Protein AF-A0A354J1N5-F1 (afdb_monomer_lite)

pLDDT: mean 95.39, std 4.3, range [71.5, 98.69]

Sequence (156 aa):
AVQAATVEEFDKDYYNLNELEEFVMEEINSYNQVSGGENVVMDELELKDGNAVMILSYTGMKHYAEFNKVMAAYFNGGNKEIPLELPGSLVDVKNGSAVNTVDVLHNEKLKILILDEPFDVVVDGAIQYHSDNAVIVDKNKLHGAAEGLTVIAYKP

Radius of gyration: 17.41 Å; chains: 1; bounding box: 39×33×45 Å

Foldseek 3Di:
DDKDKDKAAQQDPPDDQVVVVVVVVVLQVVLCVVVPHNQKDWPDWDDDPRITITMMDGPDVVSVCVSVVFDKDKDFALDQDDPDDDPQWWAFPVPRDTDGPNVLSNPRQKIKIKGQAQDFDFDPFAWGIWHPQKADPDRGTITHHNGDMIMTIGGD

Secondary structure (DSSP, 8-state):
-EEEEEEEE---TT--HHHHHHHHHHHHHHHHHHH-SS-EEEEEEEEETTEEEEEEEESSHHHHHHHHT--EEEEETT-S---S---SEEEETTT--EEEHHHHHT-TT-EEEEESS--EEE-SSEEEEE-TTSEEEETTEEEPPSSS-EEEEEE-

Structure (mmCIF, N/CA/C/O backbone):
data_AF-A0A354J1N5-F1
#
_entry.id   AF-A0A354J1N5-F1
#
loop_
_atom_site.group_PDB
_atom_site.id
_atom_site.type_symbol
_atom_site.label_atom_id
_atom_site.label_alt_id
_atom_site.label_comp_id
_atom_site.label_asym_id
_atom_site.label_entity_id
_atom_site.label_seq_id
_atom_site.pdbx_PDB_ins_code
_atom_site.Cartn_x
_atom_site.Cartn_y
_atom_site.Cartn_z
_atom_site.occupancy
_atom_site.B_iso_or_equiv
_atom_site.auth_seq_id
_atom_site.auth_comp_id
_atom_site.auth_asym_id
_atom_site.auth_atom_id
_atom_site.pdbx_PDB_model_num
ATOM 1 N N . ALA A 1 1 ? -4.060 9.752 -0.845 1.00 88.94 1 ALA A N 1
ATOM 2 C CA . ALA A 1 1 ? -4.747 8.878 0.115 1.00 88.94 1 ALA A CA 1
ATOM 3 C C . ALA A 1 1 ? -4.395 7.434 -0.202 1.00 88.94 1 ALA A C 1
ATOM 5 O O . ALA A 1 1 ? -4.118 7.130 -1.360 1.00 88.94 1 ALA A O 1
ATOM 6 N N . VAL A 1 2 ? -4.346 6.594 0.822 1.00 96.44 2 VAL A N 1
ATOM 7 C CA . VAL A 1 2 ? -4.174 5.140 0.748 1.00 96.44 2 VAL A CA 1
ATOM 8 C C . VAL A 1 2 ? -5.371 4.539 1.473 1.00 96.44 2 VAL A C 1
ATOM 10 O O . VAL A 1 2 ? -5.771 5.084 2.497 1.00 96.44 2 VAL A O 1
ATOM 13 N N . GLN A 1 3 ? -5.933 3.455 0.951 1.00 97.56 3 GLN A N 1
ATOM 14 C CA . GLN A 1 3 ? -6.952 2.671 1.641 1.00 97.56 3 GLN A CA 1
ATOM 15 C C . GLN A 1 3 ? -6.429 1.255 1.823 1.00 97.56 3 GLN A C 1
ATOM 17 O O . GLN A 1 3 ? -5.854 0.691 0.889 1.00 97.56 3 GLN A O 1
ATOM 22 N N . ALA A 1 4 ? -6.616 0.710 3.019 1.00 97.25 4 ALA A N 1
ATOM 23 C CA . ALA A 1 4 ? -6.319 -0.678 3.331 1.00 97.25 4 ALA A CA 1
ATOM 24 C C . ALA A 1 4 ? -7.601 -1.350 3.817 1.00 97.25 4 ALA A C 1
ATOM 26 O O . ALA A 1 4 ? -8.319 -0.787 4.644 1.00 97.25 4 ALA A O 1
ATOM 27 N N . ALA A 1 5 ? -7.879 -2.533 3.277 1.00 97.44 5 ALA A N 1
ATOM 28 C CA . ALA A 1 5 ? -8.994 -3.363 3.694 1.00 97.44 5 ALA A CA 1
ATOM 29 C C . ALA A 1 5 ? -8.449 -4.622 4.369 1.00 97.44 5 ALA A C 1
ATOM 31 O O . ALA A 1 5 ? -7.654 -5.347 3.769 1.00 97.44 5 ALA A O 1
ATOM 32 N N . THR A 1 6 ? -8.907 -4.880 5.587 1.00 96.12 6 THR A N 1
ATOM 33 C CA . THR A 1 6 ? -8.619 -6.098 6.344 1.00 96.12 6 THR A CA 1
ATOM 34 C C . THR A 1 6 ? -9.890 -6.929 6.396 1.00 96.12 6 THR A C 1
ATOM 36 O O . THR A 1 6 ? -10.948 -6.421 6.767 1.00 96.12 6 THR A O 1
ATOM 39 N N . VAL A 1 7 ? -9.794 -8.195 5.998 1.00 96.19 7 VAL A N 1
ATOM 40 C CA . VAL A 1 7 ? -10.913 -9.141 6.002 1.00 96.19 7 VAL A CA 1
ATOM 41 C C . VAL A 1 7 ? -10.457 -10.389 6.734 1.00 96.19 7 VAL A C 1
ATOM 43 O O . VAL A 1 7 ? -9.597 -11.107 6.233 1.00 96.19 7 VAL A O 1
ATOM 46 N N . GLU A 1 8 ? -11.025 -10.629 7.909 1.00 95.88 8 GLU A N 1
ATOM 47 C CA . GLU A 1 8 ? -10.626 -11.728 8.792 1.00 95.88 8 GLU A CA 1
ATOM 48 C C . GLU A 1 8 ? -11.851 -12.491 9.287 1.00 95.88 8 GLU A C 1
ATOM 50 O O . GLU A 1 8 ? -12.915 -11.907 9.507 1.00 95.88 8 GLU A O 1
ATOM 55 N N . GLU A 1 9 ? -11.698 -13.799 9.486 1.00 96.81 9 GLU A N 1
ATOM 56 C CA . GLU A 1 9 ? -12.756 -14.636 10.051 1.00 96.81 9 GLU A CA 1
ATOM 57 C C . GLU A 1 9 ? -13.122 -14.145 11.462 1.00 96.81 9 GLU A C 1
ATOM 59 O O . GLU A 1 9 ? -12.257 -13.936 12.315 1.00 96.81 9 GLU A O 1
ATOM 64 N N . PHE A 1 10 ? -14.419 -13.957 11.715 1.00 95.88 10 PHE A N 1
ATOM 65 C CA . PHE A 1 10 ? -14.938 -13.414 12.973 1.00 95.88 10 PHE A CA 1
ATOM 66 C C . PHE A 1 10 ? -16.033 -14.330 13.536 1.00 95.88 10 PHE A C 1
ATOM 68 O O . PHE A 1 10 ? -17.162 -13.922 13.804 1.00 95.88 10 PHE A O 1
ATOM 75 N N . ASP A 1 11 ? -15.696 -15.613 13.663 1.00 92.75 11 ASP A N 1
ATOM 76 C CA . ASP A 1 11 ? -16.619 -16.714 13.965 1.00 92.75 11 ASP A CA 1
ATOM 77 C C . ASP A 1 11 ? -16.646 -17.120 15.449 1.00 92.75 11 ASP A C 1
ATOM 79 O O . ASP A 1 11 ? -17.506 -17.902 15.865 1.00 92.75 11 ASP A O 1
ATOM 83 N N . LYS A 1 12 ? -15.697 -16.628 16.254 1.00 93.88 12 LYS A N 1
ATOM 84 C CA . LYS A 1 12 ? -15.590 -17.004 17.665 1.00 93.88 12 LYS A CA 1
ATOM 85 C C . LYS A 1 12 ? -16.667 -16.302 18.483 1.00 93.88 12 LYS A C 1
ATOM 87 O O . LYS A 1 12 ? -16.878 -15.100 18.388 1.00 93.88 12 LYS A O 1
ATOM 92 N N . ASP A 1 13 ? -17.312 -17.070 19.347 1.00 93.69 13 ASP A N 1
ATOM 93 C CA . ASP A 1 13 ? -18.410 -16.661 20.222 1.00 93.69 13 ASP A CA 1
ATOM 94 C C . ASP A 1 13 ? -18.027 -15.585 21.249 1.00 93.69 13 ASP A C 1
ATOM 96 O O . ASP A 1 13 ? -18.892 -14.858 21.734 1.00 93.69 13 ASP A O 1
ATOM 100 N N . TYR A 1 14 ? -16.738 -15.468 21.564 1.00 94.12 14 TYR A N 1
ATOM 101 C CA . TYR A 1 14 ? -16.194 -14.412 22.415 1.00 94.12 14 TYR A CA 1
ATOM 102 C C . TYR A 1 14 ? -15.749 -13.158 21.646 1.00 94.12 14 TYR A C 1
ATOM 104 O O . TYR A 1 14 ? -15.276 -12.213 22.274 1.00 94.12 14 TYR A O 1
ATOM 112 N N . TYR A 1 15 ? -15.854 -13.129 20.315 1.00 95.81 15 TYR A N 1
ATOM 113 C CA . TYR A 1 15 ? -15.572 -11.924 19.543 1.00 95.81 15 TYR A CA 1
ATOM 114 C C . TYR A 1 15 ? -16.751 -10.950 19.581 1.00 95.81 15 TYR A C 1
ATOM 116 O O . TYR A 1 15 ? -17.915 -11.333 19.460 1.00 95.81 15 TYR A O 1
ATOM 124 N N . ASN A 1 16 ? -16.438 -9.663 19.720 1.00 96.69 16 ASN A N 1
ATOM 125 C CA . ASN A 1 16 ? -17.415 -8.587 19.798 1.00 96.69 16 ASN A CA 1
ATOM 126 C C . ASN A 1 16 ? -16.983 -7.439 18.882 1.00 96.69 16 ASN A C 1
ATOM 128 O O . ASN A 1 16 ? -15.920 -6.850 19.071 1.00 96.69 16 ASN A O 1
ATOM 132 N N . LEU A 1 17 ? -17.808 -7.131 17.879 1.00 96.25 17 LEU A N 1
ATOM 133 C CA . LEU A 1 17 ? -17.492 -6.107 16.883 1.00 96.25 17 LEU A CA 1
ATOM 134 C C . LEU A 1 17 ? -17.386 -4.709 17.510 1.00 96.25 17 LEU A C 1
ATOM 136 O O . LEU A 1 17 ? -16.521 -3.941 17.112 1.00 96.25 17 LEU A O 1
ATOM 140 N N . ASN A 1 18 ? -18.202 -4.407 18.525 1.00 97.06 18 ASN A N 1
ATOM 141 C CA . ASN A 1 18 ? -18.160 -3.110 19.203 1.00 97.06 18 ASN A CA 1
ATOM 142 C C . ASN A 1 18 ? -16.862 -2.947 20.006 1.00 97.06 18 ASN A C 1
ATOM 144 O O . ASN A 1 18 ? -16.286 -1.868 20.028 1.00 97.06 18 ASN A O 1
ATOM 148 N N . GLU A 1 19 ? -16.378 -4.018 20.645 1.00 97.62 19 GLU A N 1
ATOM 149 C CA . GLU A 1 19 ? -15.095 -3.985 21.363 1.00 97.62 19 GLU A CA 1
ATOM 150 C C . GLU A 1 19 ? -13.920 -3.795 20.395 1.00 97.62 19 GLU A C 1
ATOM 152 O O . GLU A 1 19 ? -12.981 -3.061 20.700 1.00 97.62 19 GLU A O 1
ATOM 157 N N . LEU A 1 20 ? -13.986 -4.413 19.208 1.00 97.50 20 LEU A N 1
ATOM 158 C CA . LEU A 1 20 ? -13.015 -4.172 18.141 1.00 97.50 20 LEU A CA 1
ATOM 159 C C . LEU A 1 20 ? -13.077 -2.719 17.644 1.00 97.50 20 LEU A C 1
ATOM 161 O O . LEU A 1 20 ? -12.030 -2.094 17.489 1.00 97.50 20 LEU A O 1
ATOM 165 N N . GLU A 1 21 ? -14.277 -2.174 17.425 1.00 98.00 21 GLU A N 1
ATOM 166 C CA . GLU A 1 21 ? -14.474 -0.779 17.011 1.00 98.00 21 GLU A CA 1
ATOM 167 C C . GLU A 1 21 ? -13.861 0.192 18.024 1.00 98.00 21 GLU A C 1
ATOM 169 O O . GLU A 1 21 ? -13.045 1.037 17.655 1.00 98.00 21 GLU A O 1
ATOM 174 N N . GLU A 1 22 ? -14.204 0.040 19.306 1.00 98.50 22 GLU A N 1
ATOM 175 C CA . GLU A 1 22 ? -13.686 0.870 20.396 1.00 98.50 22 GLU A CA 1
ATOM 176 C C . GLU A 1 22 ? -12.155 0.814 20.466 1.00 98.50 22 GLU A C 1
ATOM 178 O O . GLU A 1 22 ? -11.507 1.861 20.534 1.00 98.50 22 GLU A O 1
ATOM 183 N N . PHE A 1 23 ? -11.578 -0.388 20.370 1.00 98.25 23 PHE A N 1
ATOM 184 C CA . PHE A 1 23 ? -10.130 -0.585 20.370 1.00 98.25 23 PHE A CA 1
ATOM 185 C C . PHE A 1 23 ? -9.444 0.121 19.192 1.00 98.25 23 PHE A C 1
ATOM 187 O O . PHE A 1 23 ? -8.490 0.877 19.385 1.00 98.25 23 PHE A O 1
ATOM 194 N N . VAL A 1 24 ? -9.930 -0.082 17.962 1.00 98.19 24 VAL A N 1
ATOM 195 C CA . VAL A 1 24 ? -9.306 0.527 16.777 1.00 98.19 24 VAL A CA 1
ATOM 196 C C . VAL A 1 24 ? -9.488 2.047 16.790 1.00 98.19 24 VAL A C 1
ATOM 198 O O . VAL A 1 24 ? -8.555 2.777 16.451 1.00 98.19 24 VAL A O 1
ATOM 201 N N . MET A 1 25 ? -10.646 2.553 17.229 1.00 98.50 25 MET A N 1
ATOM 202 C CA . MET A 1 25 ? -10.853 3.993 17.399 1.00 98.50 25 MET A CA 1
ATOM 203 C C . MET A 1 25 ? -9.894 4.600 18.431 1.00 98.50 25 MET A C 1
ATOM 205 O O . MET A 1 25 ? -9.409 5.713 18.216 1.00 98.50 25 MET A O 1
ATOM 209 N N . GLU A 1 26 ? -9.603 3.911 19.538 1.00 98.62 26 GLU A N 1
ATOM 210 C CA . GLU A 1 26 ? -8.627 4.377 20.532 1.00 98.62 26 GLU A CA 1
ATOM 211 C C . GLU A 1 26 ? -7.224 4.517 19.916 1.00 98.62 26 GLU A C 1
ATOM 213 O O . GLU A 1 26 ? -6.595 5.574 20.049 1.00 98.62 26 GLU A O 1
ATOM 218 N N . GLU A 1 27 ? -6.774 3.513 19.157 1.00 98.56 27 GLU A N 1
ATOM 219 C CA . GLU A 1 27 ? -5.484 3.548 18.455 1.00 98.56 27 GLU A CA 1
ATOM 220 C C . GLU A 1 27 ? -5.428 4.669 17.402 1.00 98.56 27 GLU A C 1
ATOM 222 O O . GLU A 1 27 ? -4.448 5.422 17.343 1.00 98.56 27 GLU A O 1
ATOM 227 N N . ILE A 1 28 ? -6.492 4.843 16.604 1.00 98.69 28 ILE A N 1
ATOM 228 C CA . ILE A 1 28 ? -6.603 5.933 15.617 1.00 98.69 28 ILE A CA 1
ATOM 229 C C . ILE A 1 28 ? -6.521 7.296 16.307 1.00 98.69 28 ILE A C 1
ATOM 231 O O . ILE A 1 28 ? -5.759 8.164 15.872 1.00 98.69 28 ILE A O 1
ATOM 235 N N . ASN A 1 29 ? -7.269 7.493 17.394 1.00 98.44 29 ASN A N 1
ATOM 236 C CA . ASN A 1 29 ? -7.291 8.758 18.126 1.00 98.44 29 ASN A CA 1
ATOM 237 C C . ASN A 1 29 ? -5.918 9.077 18.730 1.00 98.44 29 ASN A C 1
ATOM 239 O O . ASN A 1 29 ? -5.426 10.200 18.587 1.00 98.44 29 ASN A O 1
ATOM 243 N N . SER A 1 30 ? -5.274 8.083 19.346 1.00 98.38 30 SER A N 1
ATOM 244 C CA . SER A 1 30 ? -3.923 8.203 19.900 1.00 98.38 30 SER A CA 1
ATOM 245 C C . SER A 1 30 ? -2.908 8.593 18.818 1.00 98.38 30 SER A C 1
ATOM 247 O O . SER A 1 30 ? -2.164 9.571 18.964 1.00 98.38 30 SER A O 1
ATOM 249 N N . TYR A 1 31 ? -2.929 7.903 17.672 1.00 98.56 31 TYR A N 1
ATOM 250 C CA . TYR A 1 31 ? -2.034 8.203 16.557 1.00 98.56 31 TYR A CA 1
ATOM 251 C C . TYR A 1 31 ? -2.288 9.589 15.948 1.00 98.56 31 TYR A C 1
ATOM 253 O O . TYR A 1 31 ? -1.339 10.339 15.704 1.00 98.56 31 TYR A O 1
ATOM 261 N N . ASN A 1 32 ? -3.544 9.968 15.709 1.00 98.56 32 ASN A N 1
ATOM 262 C CA . ASN A 1 32 ? -3.906 11.276 15.151 1.00 98.56 32 ASN A CA 1
ATOM 263 C C . ASN A 1 32 ? -3.540 12.428 16.103 1.00 98.56 32 ASN A C 1
ATOM 265 O O . ASN A 1 32 ? -3.088 13.487 15.655 1.00 98.56 32 ASN A O 1
ATOM 269 N N . GLN A 1 33 ? -3.641 12.215 17.421 1.00 98.12 33 GLN A N 1
ATOM 270 C CA . GLN A 1 33 ? -3.190 13.188 18.418 1.00 98.12 33 GLN A CA 1
ATOM 271 C C . GLN A 1 33 ? -1.677 13.440 18.326 1.00 98.12 33 GLN A C 1
ATOM 273 O O . GLN A 1 33 ? -1.242 14.589 18.422 1.00 98.12 33 GLN A O 1
ATOM 278 N N . VAL A 1 34 ? -0.877 12.387 18.130 1.00 97.44 34 VAL A N 1
ATOM 279 C CA . VAL A 1 34 ? 0.591 12.484 18.040 1.00 97.44 34 VAL A CA 1
ATOM 280 C C . VAL A 1 34 ? 1.053 12.995 16.673 1.00 97.44 34 VAL A C 1
ATOM 282 O O . VAL A 1 34 ? 1.938 13.846 16.601 1.00 97.44 34 VAL A O 1
ATOM 285 N N . SER A 1 35 ? 0.470 12.483 15.589 1.00 96.94 35 SER A N 1
ATOM 286 C CA . SER A 1 35 ? 0.862 12.822 14.213 1.00 96.94 35 SER A CA 1
ATOM 287 C C . SER A 1 35 ? 0.373 14.204 13.771 1.00 96.94 35 SER A C 1
ATOM 289 O O . SER A 1 35 ? 0.975 14.806 12.881 1.00 96.94 35 SER A O 1
ATOM 291 N N . GLY A 1 36 ? -0.669 14.727 14.424 1.00 94.31 36 GLY A N 1
ATOM 292 C CA . GLY A 1 36 ? -1.243 16.037 14.162 1.00 94.31 36 GLY A CA 1
ATOM 293 C C . GLY A 1 36 ? -2.213 16.013 12.983 1.00 94.31 36 GLY A C 1
ATOM 294 O O . GLY A 1 36 ? -1.802 15.973 11.824 1.00 94.31 36 GLY A O 1
ATOM 295 N N . GLY A 1 37 ? -3.506 16.114 13.291 1.00 93.25 37 GLY A N 1
ATOM 296 C CA . GLY A 1 37 ? -4.588 16.113 12.305 1.00 93.25 37 GLY A CA 1
ATOM 297 C C . GLY A 1 37 ? -5.245 14.744 12.141 1.00 93.25 37 GLY A C 1
ATOM 298 O O . GLY A 1 37 ? -4.904 13.782 12.820 1.00 93.25 37 GLY A O 1
ATOM 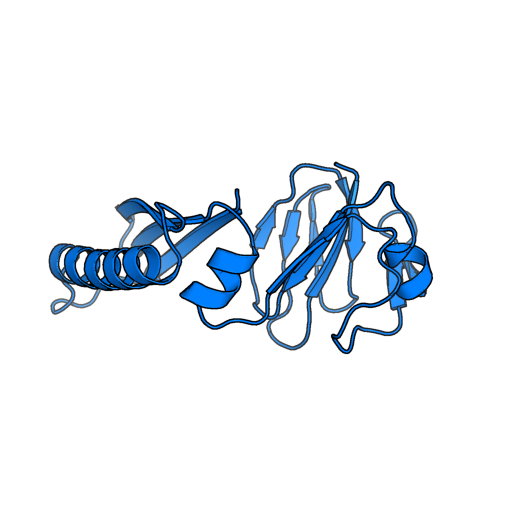299 N N . GLU A 1 38 ? -6.217 14.679 11.239 1.00 97.00 38 GLU A N 1
ATOM 300 C CA . GLU A 1 38 ? -6.973 13.466 10.920 1.00 97.00 38 GLU A CA 1
ATOM 301 C C . GLU A 1 38 ? -6.251 12.695 9.805 1.00 97.00 38 GLU A C 1
ATOM 303 O O . GLU A 1 38 ? -6.549 12.836 8.620 1.00 97.00 38 GLU A O 1
ATOM 308 N N . ASN A 1 39 ? -5.200 11.963 10.185 1.00 98.31 39 ASN A N 1
ATOM 309 C CA . ASN A 1 39 ? -4.312 11.273 9.24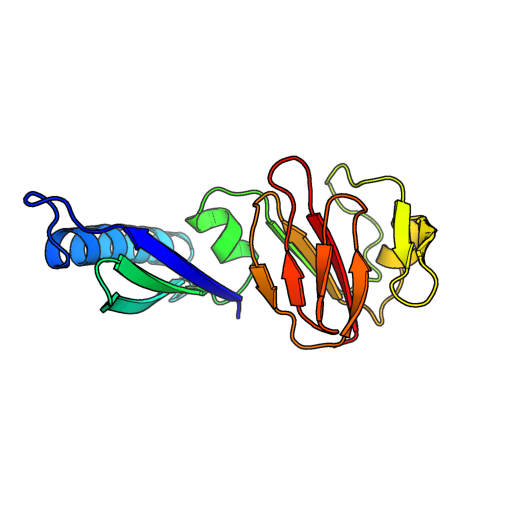6 1.00 98.31 39 ASN A CA 1
ATOM 310 C C . ASN A 1 39 ? -4.721 9.824 8.974 1.00 98.31 39 ASN A C 1
ATOM 312 O O . ASN A 1 39 ? -4.374 9.292 7.916 1.00 98.31 39 ASN A O 1
ATOM 316 N N . VAL A 1 40 ? -5.443 9.214 9.915 1.00 98.62 40 VAL A N 1
ATOM 317 C CA . VAL A 1 40 ? -6.043 7.879 9.820 1.00 98.62 40 VAL A CA 1
ATOM 318 C C . VAL A 1 40 ? -7.528 7.987 10.146 1.00 98.62 40 VAL A C 1
ATOM 320 O O . VAL A 1 40 ? -7.890 8.646 11.122 1.00 98.62 40 VAL A O 1
ATOM 323 N N . VAL A 1 41 ? -8.373 7.349 9.342 1.00 98.38 41 VAL A N 1
ATOM 324 C CA . VAL A 1 41 ? -9.832 7.327 9.504 1.00 98.38 41 VAL A CA 1
ATOM 325 C C . VAL A 1 41 ? -10.325 5.897 9.338 1.00 98.38 41 VAL A C 1
ATOM 327 O O . VAL A 1 41 ? -9.855 5.185 8.452 1.00 98.38 41 VAL A O 1
ATOM 330 N N . MET A 1 42 ? -11.263 5.483 10.186 1.00 98.50 42 MET A N 1
ATOM 331 C CA . MET A 1 42 ? -12.023 4.254 9.977 1.00 98.50 42 MET A CA 1
ATOM 332 C C . MET A 1 42 ? -13.208 4.572 9.071 1.00 98.50 42 MET A C 1
ATOM 334 O O . MET A 1 42 ? -14.110 5.304 9.472 1.00 98.50 42 MET A O 1
ATOM 338 N N . ASP A 1 43 ? -13.172 4.061 7.843 1.00 98.25 43 ASP A N 1
ATOM 339 C CA . ASP A 1 43 ? -14.247 4.255 6.868 1.00 98.25 43 ASP A CA 1
ATOM 340 C C . ASP A 1 43 ? -15.377 3.244 7.094 1.00 98.25 43 ASP A C 1
ATOM 342 O O . ASP A 1 43 ? -16.553 3.569 6.924 1.00 98.25 43 ASP A O 1
ATOM 346 N N . GLU A 1 44 ? -15.014 2.013 7.462 1.00 97.88 44 GLU A N 1
ATOM 347 C CA . GLU A 1 44 ? -15.944 0.895 7.590 1.00 97.88 44 GLU A CA 1
ATOM 348 C C . GLU A 1 44 ? -15.440 -0.124 8.617 1.00 97.88 44 GLU A C 1
ATOM 350 O O . GLU A 1 44 ? -14.247 -0.435 8.661 1.00 97.88 44 GLU A O 1
ATOM 355 N N . LEU A 1 45 ? -16.369 -0.658 9.410 1.00 98.12 45 LEU A N 1
ATOM 356 C CA . LEU A 1 45 ? -16.199 -1.864 10.210 1.00 98.12 45 LEU A CA 1
ATOM 357 C C . LEU A 1 45 ? -17.541 -2.603 10.258 1.00 98.12 45 LEU A C 1
ATOM 359 O O . LEU A 1 45 ? -18.489 -2.146 10.897 1.00 98.12 45 LEU A O 1
ATOM 363 N N . GLU A 1 46 ? -17.639 -3.735 9.564 1.00 97.44 46 GLU A N 1
ATOM 364 C CA . GLU A 1 46 ? -18.876 -4.518 9.492 1.00 97.44 46 GLU A CA 1
ATOM 365 C C . GLU A 1 46 ? -18.640 -6.030 9.565 1.00 97.44 46 GLU A C 1
ATOM 367 O O . GLU A 1 46 ? -17.552 -6.531 9.284 1.00 97.44 46 GLU A O 1
ATOM 372 N N . LEU A 1 47 ? -19.694 -6.769 9.928 1.00 96.75 47 LEU A N 1
ATOM 373 C CA . LEU A 1 47 ? -19.739 -8.222 9.786 1.00 96.75 47 LEU A CA 1
ATOM 374 C C . LEU A 1 47 ? -20.389 -8.605 8.461 1.00 96.75 47 LEU A C 1
ATOM 376 O O . LEU A 1 47 ? -21.566 -8.320 8.228 1.00 96.75 47 LEU A O 1
ATOM 380 N N . LYS A 1 48 ? -19.644 -9.335 7.633 1.00 95.38 48 LYS A N 1
ATOM 381 C CA . LYS A 1 48 ? -20.083 -9.779 6.314 1.00 95.38 48 LYS A CA 1
ATOM 382 C C . LYS A 1 48 ? -19.657 -11.212 6.050 1.00 95.38 48 LYS A C 1
ATOM 384 O O . LYS A 1 48 ? -18.475 -11.540 6.078 1.00 95.38 48 LYS A O 1
ATOM 389 N N . ASP A 1 49 ? -20.640 -12.070 5.790 1.00 93.31 49 ASP A N 1
ATOM 390 C CA . ASP A 1 49 ? -20.431 -13.484 5.460 1.00 93.31 49 ASP A CA 1
ATOM 391 C C . ASP A 1 49 ? -19.538 -14.235 6.475 1.00 93.31 49 ASP A C 1
ATOM 393 O O . ASP A 1 49 ? -18.756 -15.105 6.104 1.00 93.31 49 ASP A O 1
ATOM 397 N N . GLY A 1 50 ? -19.652 -13.894 7.767 1.00 92.25 50 GLY A N 1
ATOM 398 C CA . GLY A 1 50 ? -18.854 -14.491 8.850 1.00 92.25 50 GLY A CA 1
ATOM 399 C C . GLY A 1 50 ? -17.467 -13.871 9.060 1.00 92.25 50 GLY A C 1
ATOM 400 O O . GLY A 1 50 ? -16.739 -14.315 9.943 1.00 92.25 50 GLY A O 1
ATOM 401 N N . ASN A 1 51 ? -17.115 -12.836 8.295 1.00 96.94 51 ASN A N 1
ATOM 402 C CA . ASN A 1 51 ? -15.858 -12.104 8.425 1.00 96.94 51 ASN A CA 1
ATOM 403 C C . ASN A 1 51 ? -16.095 -10.700 8.982 1.00 96.94 51 ASN A C 1
ATOM 405 O O . ASN A 1 51 ? -17.109 -10.072 8.671 1.00 96.94 51 ASN A O 1
ATOM 409 N N . ALA A 1 52 ? -15.136 -10.189 9.747 1.00 97.62 52 ALA A N 1
ATOM 410 C CA . ALA A 1 52 ? -15.020 -8.765 10.014 1.00 97.62 52 ALA A CA 1
ATOM 411 C C . ALA A 1 52 ? -14.311 -8.108 8.827 1.00 97.62 52 ALA A C 1
ATOM 413 O O . ALA A 1 52 ? -13.214 -8.517 8.441 1.00 97.62 52 ALA A O 1
ATOM 414 N N . VAL A 1 53 ? -14.954 -7.101 8.247 1.00 98.00 53 VAL A N 1
ATOM 415 C CA . VAL A 1 53 ? -14.409 -6.277 7.170 1.00 98.00 53 VAL A CA 1
ATOM 416 C C . VAL A 1 53 ? -14.132 -4.903 7.750 1.00 98.00 53 VAL A C 1
ATOM 418 O O . VAL A 1 53 ? -15.057 -4.229 8.195 1.00 98.00 53 VAL A O 1
ATOM 421 N N . MET A 1 54 ? -12.865 -4.499 7.750 1.00 98.31 54 MET A N 1
ATOM 422 C CA . MET A 1 54 ? -12.431 -3.186 8.213 1.00 98.31 54 MET A CA 1
ATOM 423 C C . MET A 1 54 ? -11.743 -2.438 7.078 1.00 98.31 54 MET A C 1
ATOM 425 O O . MET A 1 54 ? -10.839 -2.981 6.442 1.00 98.31 54 MET A O 1
ATOM 429 N N . ILE A 1 55 ? -12.133 -1.186 6.850 1.00 98.38 55 ILE A N 1
ATOM 430 C CA . ILE A 1 55 ? -11.486 -0.300 5.879 1.00 98.38 55 ILE A CA 1
ATOM 431 C C . ILE A 1 55 ? -10.947 0.920 6.607 1.00 98.38 55 ILE A C 1
ATOM 433 O O . ILE A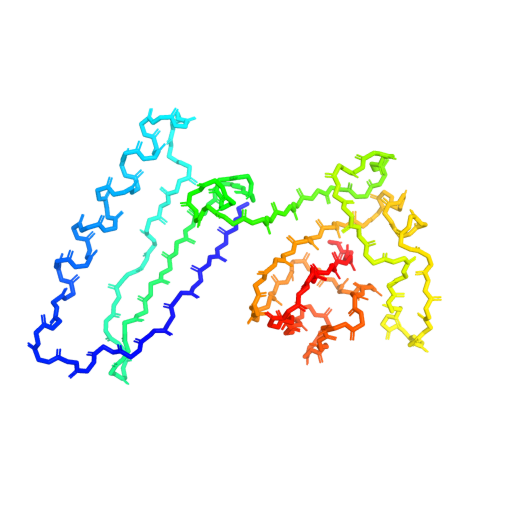 1 55 ? -11.698 1.671 7.233 1.00 98.38 55 ILE A O 1
ATOM 437 N N . LEU A 1 56 ? -9.636 1.125 6.490 1.00 98.62 56 LEU A N 1
ATOM 438 C CA . LEU A 1 56 ? -8.953 2.302 7.010 1.00 98.62 56 LEU A CA 1
ATOM 439 C C . LEU A 1 56 ? -8.421 3.161 5.863 1.00 98.62 56 LEU A C 1
ATOM 441 O O . LEU A 1 56 ? -7.767 2.670 4.935 1.00 98.62 56 LEU A O 1
ATOM 445 N N . SER A 1 57 ? -8.664 4.464 5.967 1.00 98.56 57 SER A N 1
ATOM 446 C CA . SER A 1 57 ? -8.115 5.491 5.089 1.00 98.56 57 SER A CA 1
ATOM 447 C C . SER A 1 57 ? -6.940 6.197 5.744 1.00 98.56 57 SER A C 1
ATOM 449 O O . SER A 1 57 ? -6.984 6.577 6.911 1.00 98.56 57 SER A O 1
ATOM 451 N N . TYR A 1 58 ? -5.908 6.454 4.948 1.00 98.56 58 TYR A N 1
ATOM 452 C CA . TYR A 1 58 ? -4.712 7.181 5.348 1.00 98.56 58 TYR A CA 1
ATOM 453 C C . TYR A 1 58 ? -4.484 8.347 4.391 1.00 98.56 58 TYR A C 1
ATOM 455 O O . TYR A 1 58 ? -4.531 8.191 3.163 1.00 98.56 58 TYR A O 1
ATOM 463 N N . THR A 1 59 ? -4.156 9.525 4.916 1.00 97.75 59 THR A N 1
ATOM 464 C CA . THR A 1 59 ? -3.882 10.704 4.072 1.00 97.75 59 THR A CA 1
ATOM 465 C C . THR A 1 59 ? -2.664 10.485 3.158 1.00 97.75 59 THR A C 1
ATOM 467 O O . THR A 1 59 ? -2.625 10.997 2.032 1.00 97.75 59 THR A O 1
ATOM 470 N N . GLY A 1 60 ? -1.732 9.608 3.552 1.00 96.25 60 GLY A N 1
ATOM 471 C CA . GLY A 1 60 ? -0.628 9.139 2.716 1.00 96.25 60 GLY A CA 1
ATOM 472 C C . GLY A 1 60 ? 0.086 7.902 3.269 1.00 96.25 60 GLY A C 1
ATOM 473 O O . GLY A 1 60 ? -0.134 7.494 4.405 1.00 96.25 60 GLY A O 1
ATOM 474 N N . MET A 1 61 ? 0.990 7.335 2.463 1.00 95.31 61 MET A N 1
ATOM 475 C CA . MET A 1 61 ? 1.712 6.096 2.794 1.00 95.31 61 MET A CA 1
ATOM 476 C C . MET A 1 61 ? 2.572 6.197 4.058 1.00 95.31 61 MET A C 1
ATOM 478 O O . MET A 1 61 ? 2.733 5.216 4.769 1.00 95.31 61 MET A O 1
ATOM 482 N N . LYS A 1 62 ? 3.087 7.392 4.375 1.00 95.44 62 LYS A N 1
ATOM 483 C CA . LYS A 1 62 ? 3.793 7.631 5.639 1.00 95.44 62 LYS A CA 1
ATOM 484 C C . LYS A 1 62 ? 2.921 7.242 6.840 1.00 95.44 62 LYS A C 1
ATOM 486 O O . LYS A 1 62 ? 3.392 6.548 7.730 1.00 95.44 62 LYS A O 1
ATOM 491 N N . HIS A 1 63 ? 1.659 7.669 6.842 1.00 97.88 63 HIS A N 1
ATOM 492 C CA . HIS A 1 63 ? 0.738 7.395 7.942 1.00 97.88 63 HIS A CA 1
ATOM 493 C C . HIS A 1 63 ? 0.324 5.928 7.988 1.00 97.88 63 HIS A C 1
ATOM 495 O O . HIS A 1 63 ? 0.246 5.364 9.070 1.00 97.88 63 HIS A O 1
ATOM 501 N N . TYR A 1 64 ? 0.153 5.294 6.824 1.00 97.38 64 TYR A N 1
ATOM 502 C CA . TYR A 1 64 ? -0.029 3.845 6.739 1.00 97.38 64 TYR A CA 1
ATOM 503 C C . TYR A 1 64 ? 1.134 3.087 7.401 1.00 97.38 64 TYR A C 1
ATOM 505 O O . TYR A 1 64 ? 0.908 2.262 8.283 1.00 97.38 64 TYR A O 1
ATOM 513 N N . ALA A 1 65 ? 2.372 3.403 7.011 1.00 95.81 65 ALA A N 1
ATOM 514 C CA . ALA A 1 65 ? 3.571 2.741 7.514 1.00 95.81 65 ALA A CA 1
ATOM 515 C C . ALA A 1 65 ? 3.757 2.946 9.027 1.00 95.81 65 ALA A C 1
ATOM 517 O O . ALA A 1 65 ? 4.012 1.994 9.759 1.00 95.81 65 ALA A O 1
ATOM 518 N N . GLU A 1 66 ? 3.599 4.180 9.512 1.00 97.06 66 GLU A N 1
ATOM 519 C CA . GLU A 1 66 ? 3.768 4.510 10.932 1.00 97.06 66 GLU A CA 1
ATOM 520 C C . GLU A 1 66 ? 2.664 3.915 11.815 1.00 97.06 66 GLU A C 1
ATOM 522 O O . GLU A 1 66 ? 2.974 3.378 12.879 1.00 97.06 66 GLU A O 1
ATOM 527 N N . PHE A 1 67 ? 1.398 3.993 11.387 1.00 98.00 67 PHE A N 1
ATOM 528 C CA . PHE A 1 67 ? 0.259 3.476 12.150 1.00 98.00 67 PHE A CA 1
ATOM 529 C C . PHE A 1 67 ? 0.315 1.950 12.269 1.00 98.00 67 PHE A C 1
ATOM 531 O O . PHE A 1 67 ? 0.247 1.414 13.373 1.00 98.00 67 PHE A O 1
ATOM 538 N N . ASN A 1 68 ? 0.525 1.256 11.145 1.00 95.94 68 ASN A N 1
ATOM 539 C CA . ASN A 1 68 ? 0.592 -0.208 11.117 1.00 95.94 68 ASN A CA 1
ATOM 540 C C . ASN A 1 68 ? 1.961 -0.754 11.557 1.00 95.94 68 ASN A C 1
ATOM 542 O O . ASN A 1 68 ? 2.104 -1.955 11.762 1.00 95.94 68 ASN A O 1
ATOM 546 N N . LYS A 1 69 ? 2.963 0.119 11.751 1.00 95.44 69 LYS A N 1
ATOM 547 C CA . LYS A 1 69 ? 4.344 -0.233 12.134 1.00 95.44 69 LYS A CA 1
ATOM 548 C C . LYS A 1 69 ? 5.013 -1.169 11.120 1.00 95.44 69 LYS A C 1
ATOM 550 O O . LYS A 1 69 ? 5.745 -2.083 11.495 1.00 95.44 69 LYS A O 1
ATOM 555 N N . VAL A 1 70 ? 4.782 -0.902 9.837 1.00 92.56 70 VAL A N 1
ATOM 556 C CA . VAL A 1 70 ? 5.276 -1.696 8.703 1.00 92.56 70 VAL A CA 1
ATOM 557 C C . VAL A 1 70 ? 6.216 -0.886 7.818 1.00 92.56 70 VAL A C 1
ATOM 559 O O . VAL A 1 70 ? 6.213 0.347 7.818 1.00 92.56 70 VAL A O 1
ATOM 562 N N . MET A 1 71 ? 7.026 -1.586 7.027 1.00 90.75 71 MET A N 1
ATOM 563 C CA . MET A 1 71 ? 7.870 -0.964 6.015 1.00 90.75 71 MET A CA 1
ATOM 564 C C . MET A 1 71 ? 7.077 -0.786 4.719 1.00 90.75 71 MET A C 1
ATOM 566 O O . MET A 1 71 ? 6.858 -1.731 3.966 1.00 90.75 71 MET A O 1
ATOM 570 N N . ALA A 1 72 ? 6.677 0.452 4.442 1.00 93.19 72 ALA A N 1
ATOM 571 C CA . ALA A 1 72 ? 6.024 0.808 3.193 1.00 93.19 72 ALA A CA 1
ATOM 572 C C . ALA A 1 72 ? 6.447 2.203 2.726 1.00 93.19 72 ALA A C 1
ATOM 574 O O . ALA A 1 72 ? 6.643 3.120 3.527 1.00 93.19 72 ALA A O 1
ATOM 575 N N . ALA A 1 73 ? 6.586 2.380 1.414 1.00 93.56 73 ALA A N 1
ATOM 576 C CA . ALA A 1 73 ? 6.970 3.660 0.831 1.00 93.56 73 ALA A CA 1
ATOM 577 C C . ALA A 1 73 ? 6.219 3.930 -0.471 1.00 93.56 73 ALA A C 1
ATOM 579 O O . ALA A 1 73 ? 5.982 3.033 -1.275 1.00 93.56 73 ALA A O 1
ATOM 580 N N . TYR A 1 74 ? 5.868 5.197 -0.688 1.00 94.75 74 TYR A N 1
ATOM 581 C CA . TYR A 1 74 ? 5.212 5.659 -1.905 1.00 94.75 74 TYR A CA 1
ATOM 582 C C . TYR A 1 74 ? 5.759 7.023 -2.319 1.00 94.75 74 TYR A C 1
ATOM 584 O O . TYR A 1 74 ? 5.715 7.970 -1.531 1.00 94.75 74 TYR A O 1
ATOM 592 N N . PHE A 1 75 ? 6.274 7.135 -3.543 1.00 93.50 75 PHE A N 1
ATOM 593 C CA . PHE A 1 75 ? 6.895 8.364 -4.038 1.00 93.50 75 PHE A CA 1
ATOM 594 C C . PHE A 1 75 ? 6.912 8.450 -5.572 1.00 93.50 75 PHE A C 1
ATOM 596 O O . PHE A 1 75 ? 6.628 7.489 -6.283 1.00 93.50 75 PHE A O 1
ATOM 603 N N . ASN A 1 76 ? 7.243 9.632 -6.097 1.00 94.62 76 ASN A N 1
ATOM 604 C CA . ASN A 1 76 ? 7.501 9.826 -7.527 1.00 94.62 76 ASN A CA 1
ATOM 605 C C . ASN A 1 76 ? 8.884 9.289 -7.896 1.00 94.62 76 ASN A C 1
ATOM 607 O O . ASN A 1 76 ? 9.842 9.519 -7.160 1.00 94.62 76 ASN A O 1
ATOM 611 N N 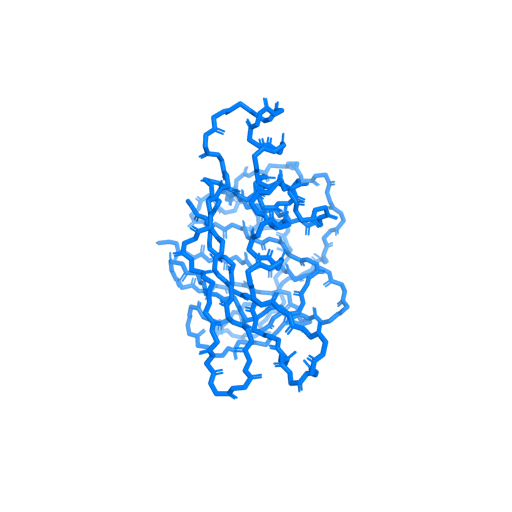. GLY A 1 77 ? 9.011 8.673 -9.068 1.00 94.31 77 GLY A N 1
ATOM 612 C CA . GLY A 1 77 ? 10.318 8.432 -9.664 1.00 94.31 77 GLY A CA 1
ATOM 613 C C . GLY A 1 77 ? 11.098 9.736 -9.884 1.00 94.31 77 GLY A C 1
ATOM 614 O O . GLY A 1 77 ? 10.555 10.839 -9.798 1.00 94.31 77 GLY A O 1
ATOM 615 N N . GLY A 1 78 ? 12.394 9.606 -10.147 1.00 92.81 78 GLY A N 1
ATOM 616 C CA . GLY A 1 78 ? 13.362 10.706 -10.186 1.00 92.81 78 GLY A CA 1
ATOM 617 C C . GLY A 1 78 ? 14.138 10.894 -8.878 1.00 92.81 78 GLY A C 1
ATOM 618 O O . GLY A 1 78 ? 15.125 11.630 -8.850 1.00 92.81 78 GLY A O 1
ATOM 619 N N . ASN A 1 79 ? 13.747 10.200 -7.804 1.00 82.25 79 ASN A N 1
ATOM 620 C CA . ASN A 1 79 ? 14.500 10.184 -6.551 1.00 82.25 79 ASN A CA 1
ATOM 621 C C . ASN A 1 79 ? 15.827 9.436 -6.734 1.00 82.25 79 ASN A C 1
ATOM 623 O O . ASN A 1 79 ? 15.844 8.298 -7.196 1.00 82.25 79 ASN A O 1
ATOM 627 N N . LYS A 1 80 ? 16.935 10.085 -6.361 1.00 71.50 80 LYS A N 1
ATOM 628 C CA . LYS A 1 80 ? 18.298 9.548 -6.532 1.00 71.50 80 LYS A CA 1
ATOM 629 C C . LYS A 1 80 ? 18.797 8.731 -5.345 1.00 71.50 80 LYS A C 1
ATOM 631 O O . LYS A 1 80 ? 19.743 7.967 -5.487 1.00 71.50 80 LYS A O 1
ATOM 636 N N . GLU A 1 81 ? 18.178 8.908 -4.184 1.00 75.69 81 GLU A N 1
ATOM 637 C CA . GLU A 1 81 ? 18.542 8.215 -2.954 1.00 75.69 81 GLU A CA 1
ATOM 638 C C . GLU A 1 81 ? 17.279 7.628 -2.339 1.00 75.69 81 GLU A C 1
ATOM 640 O O . GLU A 1 81 ? 16.348 8.352 -1.984 1.00 75.69 81 GLU A O 1
ATOM 645 N N . ILE A 1 82 ? 17.245 6.302 -2.244 1.00 78.19 82 ILE A N 1
ATOM 646 C CA . ILE A 1 82 ? 16.211 5.569 -1.525 1.00 78.19 82 ILE A CA 1
ATOM 647 C C . ILE A 1 82 ? 16.939 4.797 -0.425 1.00 78.19 82 ILE A C 1
ATOM 649 O O . ILE A 1 82 ? 17.764 3.942 -0.745 1.00 78.19 82 ILE A O 1
ATOM 653 N N . PRO A 1 83 ? 16.693 5.104 0.861 1.00 78.19 83 PRO A N 1
ATOM 654 C CA . PRO A 1 83 ? 17.400 4.495 1.986 1.00 78.19 83 PRO A CA 1
ATOM 655 C C . PRO A 1 83 ? 16.839 3.099 2.319 1.00 78.19 83 PRO A C 1
ATOM 657 O O . PRO A 1 83 ? 16.587 2.791 3.479 1.00 78.19 83 PRO A O 1
ATOM 660 N N . LEU A 1 84 ? 16.590 2.277 1.297 1.00 84.50 84 LEU A N 1
ATOM 661 C CA . LEU A 1 84 ? 16.082 0.910 1.407 1.00 84.50 84 LEU A CA 1
ATOM 662 C C . LEU A 1 84 ? 16.899 0.008 0.483 1.00 84.50 84 LEU A C 1
ATOM 664 O O . LEU A 1 84 ? 17.213 0.391 -0.645 1.00 84.50 84 LEU A O 1
ATOM 668 N N . GLU A 1 85 ? 17.220 -1.197 0.946 1.00 89.12 85 GLU A N 1
ATOM 669 C CA . GLU A 1 85 ? 17.796 -2.223 0.081 1.00 89.12 85 GLU A CA 1
ATOM 670 C C . GLU A 1 85 ? 16.696 -2.780 -0.823 1.00 89.12 85 GLU A C 1
ATOM 672 O O . GLU A 1 85 ? 15.766 -3.431 -0.361 1.00 89.12 85 GLU A O 1
ATOM 677 N N . LEU A 1 86 ? 16.784 -2.486 -2.119 1.00 92.25 86 LEU A N 1
ATOM 678 C CA . LEU A 1 86 ? 15.812 -2.916 -3.122 1.00 92.25 86 LEU A CA 1
ATOM 679 C C . LEU A 1 86 ? 16.372 -4.067 -3.965 1.00 92.25 86 LEU A C 1
ATOM 681 O O . LEU A 1 86 ? 17.595 -4.174 -4.113 1.00 92.25 86 LEU A O 1
ATOM 685 N N . PRO A 1 87 ? 15.508 -4.902 -4.576 1.00 94.00 87 PRO A N 1
ATOM 686 C CA . PRO A 1 87 ? 15.954 -5.881 -5.561 1.00 94.00 87 PRO A CA 1
ATOM 687 C C . PRO A 1 87 ? 16.764 -5.195 -6.668 1.00 94.00 87 PRO A C 1
ATOM 689 O O . PRO A 1 87 ? 16.437 -4.086 -7.092 1.00 94.00 87 PRO A O 1
ATOM 692 N N . GLY A 1 88 ? 17.822 -5.847 -7.160 1.00 95.31 88 GLY A N 1
ATOM 693 C CA . GLY A 1 88 ? 18.714 -5.263 -8.174 1.00 95.31 88 GLY A CA 1
ATOM 694 C C . GLY A 1 88 ? 18.063 -5.071 -9.550 1.00 95.31 88 GLY A C 1
ATOM 695 O O . GLY A 1 88 ? 18.511 -4.238 -10.343 1.00 95.31 88 GLY A O 1
ATOM 696 N N . SER A 1 89 ? 16.990 -5.813 -9.825 1.00 97.69 89 SER A N 1
ATOM 697 C CA . SER A 1 89 ? 16.202 -5.697 -11.048 1.00 97.69 89 SER A CA 1
ATOM 698 C C . SER A 1 89 ? 14.706 -5.816 -10.787 1.00 97.69 89 SER A C 1
ATOM 700 O O . SER A 1 89 ? 14.288 -6.516 -9.869 1.00 97.69 89 SER A O 1
ATOM 702 N N . LEU A 1 90 ? 13.918 -5.197 -11.663 1.00 98.19 90 LEU A N 1
ATOM 703 C CA . LEU A 1 90 ? 12.470 -5.357 -11.773 1.00 98.19 90 LEU A CA 1
ATOM 704 C C . LEU A 1 90 ? 12.119 -6.009 -13.114 1.00 98.19 90 LEU A C 1
ATOM 706 O O . LEU A 1 90 ? 12.878 -5.922 -14.077 1.00 98.19 90 LEU A O 1
ATOM 710 N N . VAL A 1 91 ? 10.953 -6.634 -13.191 1.00 98.50 91 VAL A N 1
ATOM 711 C CA . VAL A 1 91 ? 10.397 -7.242 -14.400 1.00 98.50 91 VAL A CA 1
ATOM 712 C C . VAL A 1 91 ? 9.582 -6.199 -15.165 1.00 98.50 91 VAL A C 1
ATOM 714 O O . VAL A 1 91 ? 8.687 -5.580 -14.594 1.00 98.50 91 VAL A O 1
ATOM 717 N N . ASP A 1 92 ? 9.870 -5.997 -16.453 1.00 98.31 92 ASP A N 1
ATOM 718 C CA . ASP A 1 92 ? 9.045 -5.186 -17.361 1.00 98.31 92 ASP A CA 1
ATOM 719 C C . ASP A 1 92 ? 7.788 -5.965 -17.770 1.00 98.31 92 ASP A C 1
ATOM 721 O O . ASP A 1 92 ? 7.870 -7.023 -18.400 1.00 98.31 92 ASP A O 1
ATOM 725 N N . VAL A 1 93 ? 6.609 -5.418 -17.467 1.00 97.81 93 VAL A N 1
ATOM 726 C CA . VAL A 1 93 ? 5.314 -6.062 -17.750 1.00 97.81 93 VAL A CA 1
ATOM 727 C C . VAL A 1 93 ? 5.098 -6.319 -19.249 1.00 97.81 93 VAL A C 1
ATOM 729 O O . VAL A 1 93 ? 4.390 -7.254 -19.621 1.00 97.81 93 VAL A O 1
ATOM 732 N N . LYS A 1 94 ? 5.690 -5.520 -20.146 1.00 96.06 94 LYS A N 1
ATOM 733 C CA . LYS A 1 94 ? 5.441 -5.624 -21.596 1.00 96.06 94 LYS A CA 1
ATOM 734 C C . LYS A 1 94 ? 6.123 -6.823 -22.235 1.00 96.06 94 LYS A C 1
ATOM 736 O O . LYS A 1 94 ? 5.608 -7.350 -23.219 1.00 96.06 94 LYS A O 1
ATOM 741 N N . ASN A 1 95 ? 7.310 -7.185 -21.757 1.00 96.25 95 ASN A N 1
ATOM 742 C CA . ASN A 1 95 ? 8.154 -8.185 -22.414 1.00 96.25 95 ASN A CA 1
ATOM 743 C C . ASN A 1 95 ? 8.781 -9.209 -21.452 1.00 96.25 95 ASN A C 1
ATOM 745 O O . ASN A 1 95 ? 9.480 -10.104 -21.921 1.00 96.25 95 ASN A O 1
ATOM 749 N N . GLY A 1 96 ? 8.545 -9.091 -20.142 1.00 96.94 96 GLY A N 1
ATOM 750 C CA . GLY A 1 96 ? 9.065 -9.991 -19.112 1.00 96.94 96 GLY A CA 1
ATOM 751 C C . GLY A 1 96 ? 10.569 -9.870 -18.858 1.00 96.94 96 GLY A C 1
ATOM 752 O O . GLY A 1 96 ? 11.140 -10.715 -18.174 1.00 96.94 96 GLY A O 1
ATOM 753 N N . SER A 1 97 ? 11.240 -8.867 -19.431 1.00 97.81 97 SER A N 1
ATOM 754 C CA . SER A 1 97 ? 12.685 -8.692 -19.263 1.00 97.81 97 SER A CA 1
ATOM 755 C C . SER A 1 97 ? 13.033 -8.078 -17.909 1.00 97.81 97 SER A C 1
ATOM 757 O O . SER A 1 97 ? 12.290 -7.252 -17.381 1.00 97.81 97 SER A O 1
ATOM 759 N N . ALA A 1 98 ? 14.186 -8.468 -17.365 1.00 98.31 98 ALA A N 1
ATOM 760 C CA . ALA A 1 98 ? 14.752 -7.834 -16.184 1.00 98.31 98 ALA A CA 1
ATOM 761 C C . ALA A 1 98 ? 15.369 -6.475 -16.556 1.00 98.31 98 ALA A C 1
ATOM 763 O O . ALA A 1 98 ? 16.202 -6.381 -17.461 1.00 98.31 98 ALA A O 1
ATOM 764 N N . VAL A 1 99 ? 14.981 -5.432 -15.831 1.00 98.25 99 VAL A N 1
ATOM 765 C CA . VAL A 1 99 ? 15.452 -4.051 -15.975 1.00 98.25 99 VAL A CA 1
ATOM 766 C C . VAL A 1 99 ? 16.080 -3.616 -14.661 1.00 98.25 99 VAL A C 1
ATOM 768 O O . VAL A 1 99 ? 15.584 -3.966 -13.594 1.00 98.25 99 VAL A O 1
ATOM 771 N N . ASN A 1 100 ? 17.178 -2.862 -14.714 1.00 96.69 100 ASN A N 1
ATOM 772 C CA . ASN A 1 100 ? 17.832 -2.376 -13.505 1.00 96.69 100 ASN A CA 1
ATOM 773 C C . ASN A 1 100 ? 16.873 -1.494 -12.686 1.00 96.69 100 ASN A C 1
ATOM 775 O O . ASN A 1 100 ? 16.276 -0.552 -13.213 1.00 96.69 100 ASN A O 1
ATOM 779 N N . THR A 1 101 ? 16.744 -1.785 -11.392 1.00 95.69 101 THR A N 1
ATOM 780 C CA . THR A 1 101 ? 15.808 -1.077 -10.509 1.00 95.69 101 THR A CA 1
ATOM 781 C C . THR A 1 101 ? 16.105 0.420 -10.436 1.00 95.69 101 THR A C 1
ATOM 783 O O . THR A 1 101 ? 15.179 1.223 -10.466 1.00 95.69 101 THR A O 1
ATOM 786 N N . VAL A 1 102 ? 17.378 0.824 -10.436 1.00 93.56 102 VAL A N 1
ATOM 787 C CA . VAL A 1 102 ? 17.785 2.240 -10.394 1.00 93.56 102 VAL A CA 1
ATOM 788 C C . VAL A 1 102 ? 17.307 2.999 -11.635 1.00 93.56 102 VAL A C 1
ATOM 790 O O . VAL A 1 102 ? 16.819 4.122 -11.513 1.00 93.56 102 VAL A O 1
ATOM 793 N N . ASP A 1 103 ? 17.374 2.385 -12.818 1.00 94.69 103 ASP A N 1
ATOM 794 C CA . ASP A 1 103 ? 16.899 3.011 -14.060 1.00 94.69 103 ASP A CA 1
ATOM 795 C C . ASP A 1 103 ? 15.381 3.243 -14.030 1.00 94.69 103 ASP A C 1
ATOM 797 O O . ASP A 1 103 ? 14.897 4.289 -14.473 1.00 94.69 103 ASP A O 1
ATOM 801 N N . VAL A 1 104 ? 14.626 2.296 -13.461 1.00 96.44 104 VAL A N 1
ATOM 802 C CA . VAL A 1 104 ? 13.175 2.436 -13.267 1.00 96.44 104 VAL A CA 1
ATOM 803 C C . VAL A 1 104 ? 12.869 3.553 -12.268 1.00 96.44 104 VAL A C 1
ATOM 805 O O . VAL A 1 104 ? 12.024 4.408 -12.540 1.00 96.44 104 VAL A O 1
ATOM 808 N N . LEU A 1 105 ? 13.575 3.584 -11.137 1.00 94.75 105 LEU A N 1
ATOM 809 C CA . LEU A 1 105 ? 13.368 4.568 -10.071 1.00 94.75 105 LEU A CA 1
ATOM 810 C C . LEU A 1 105 ? 13.710 5.995 -10.504 1.00 94.75 105 LEU A C 1
ATOM 812 O O . LEU A 1 105 ? 13.060 6.930 -10.048 1.00 94.75 105 LEU A O 1
ATOM 816 N N . HIS A 1 106 ? 14.670 6.185 -11.412 1.00 93.50 106 HIS A N 1
ATOM 817 C CA . HIS A 1 106 ? 15.006 7.499 -11.967 1.00 93.50 106 HIS A CA 1
ATOM 818 C C . HIS A 1 106 ? 13.989 8.029 -12.989 1.00 93.50 106 HIS A C 1
ATOM 820 O O . HIS A 1 106 ? 14.080 9.186 -13.403 1.00 93.50 106 HIS A O 1
ATOM 826 N N . ASN A 1 107 ? 13.007 7.227 -13.405 1.00 95.56 107 ASN A N 1
ATOM 827 C CA . ASN A 1 107 ? 11.994 7.669 -14.352 1.00 95.56 107 ASN A CA 1
ATOM 828 C C . ASN A 1 107 ? 10.922 8.530 -13.665 1.00 95.56 107 ASN A C 1
ATOM 830 O O . ASN A 1 107 ? 9.979 8.019 -13.066 1.00 95.56 107 ASN A O 1
ATOM 834 N N . GLU A 1 108 ? 11.018 9.849 -13.834 1.00 96.06 108 GLU A N 1
ATOM 835 C CA . GLU A 1 108 ? 10.091 10.852 -13.275 1.00 96.06 108 GLU A CA 1
ATOM 836 C C . GLU A 1 108 ? 8.619 10.676 -13.689 1.00 96.06 108 GLU A C 1
ATOM 838 O O . GLU A 1 108 ? 7.720 11.247 -13.073 1.00 96.06 108 GLU A O 1
ATOM 843 N N . LYS A 1 109 ? 8.345 9.891 -14.739 1.00 96.75 109 LYS A N 1
ATOM 844 C CA . LYS A 1 109 ? 6.976 9.612 -15.203 1.00 96.75 109 LYS A CA 1
ATOM 845 C C . LYS A 1 109 ? 6.304 8.479 -14.432 1.00 96.75 109 LYS A C 1
ATOM 847 O O . L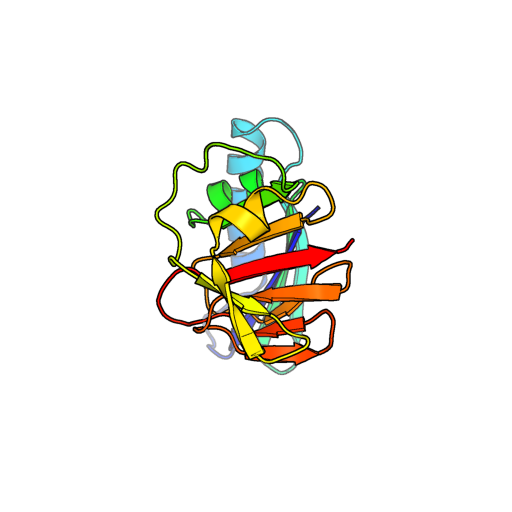YS A 1 109 ? 5.136 8.196 -14.699 1.00 96.75 109 LYS A O 1
ATOM 852 N N . LEU A 1 110 ? 7.037 7.799 -13.554 1.00 97.75 110 LEU A N 1
ATOM 853 C CA . LEU A 1 110 ? 6.536 6.679 -12.774 1.00 97.75 110 LEU A CA 1
ATOM 854 C C . LEU A 1 110 ? 6.260 7.092 -11.331 1.00 97.75 110 LEU A C 1
ATOM 856 O O . LEU A 1 110 ? 6.877 7.996 -10.769 1.00 97.75 110 LEU A O 1
ATOM 860 N N . LYS A 1 111 ? 5.325 6.375 -10.729 1.00 97.19 111 LYS A N 1
ATOM 861 C CA . LYS A 1 111 ? 5.101 6.316 -9.292 1.00 97.19 111 LYS A CA 1
ATOM 862 C C . LYS A 1 111 ? 5.638 4.990 -8.786 1.00 97.19 111 LYS A C 1
ATOM 864 O O . LYS A 1 111 ? 5.479 3.974 -9.462 1.00 97.19 111 LYS A O 1
ATOM 869 N N . ILE A 1 112 ? 6.262 5.016 -7.619 1.00 96.69 112 ILE A N 1
ATOM 870 C CA . ILE A 1 112 ? 6.907 3.862 -7.001 1.00 96.69 112 ILE A CA 1
ATOM 871 C C . ILE A 1 112 ? 6.181 3.549 -5.701 1.00 96.69 112 ILE A C 1
ATOM 873 O O . ILE A 1 112 ? 5.990 4.444 -4.878 1.00 96.69 112 ILE A O 1
ATOM 877 N N . LEU A 1 113 ? 5.791 2.291 -5.532 1.00 96.25 113 LEU A N 1
ATOM 878 C CA . LEU A 1 113 ? 5.214 1.730 -4.318 1.00 96.25 113 LEU A CA 1
ATOM 879 C C . LEU A 1 113 ? 6.088 0.559 -3.855 1.00 96.25 113 LEU A C 1
ATOM 881 O O . LEU A 1 113 ? 6.460 -0.289 -4.662 1.00 96.25 113 LEU A O 1
ATOM 885 N N . ILE A 1 114 ? 6.426 0.539 -2.571 1.00 95.19 114 ILE A N 1
ATOM 886 C CA . ILE A 1 114 ? 7.205 -0.514 -1.917 1.00 95.19 114 ILE A CA 1
ATOM 887 C C . ILE A 1 114 ? 6.402 -1.005 -0.716 1.00 95.19 114 ILE A C 1
ATOM 889 O O . ILE A 1 114 ? 5.929 -0.177 0.066 1.00 95.19 114 ILE A O 1
ATOM 893 N N . LEU A 1 115 ? 6.259 -2.322 -0.588 1.00 93.94 115 LEU A N 1
ATOM 894 C CA . LEU A 1 115 ? 5.511 -2.998 0.472 1.00 93.94 115 LEU A CA 1
ATOM 895 C C . LEU A 1 115 ? 6.266 -4.250 0.928 1.00 93.94 115 LEU A C 1
ATOM 897 O O . LEU A 1 115 ? 6.891 -4.913 0.103 1.00 93.94 115 LEU A O 1
ATOM 901 N N . ASP A 1 116 ? 6.167 -4.585 2.209 1.00 91.81 116 ASP A N 1
ATOM 902 C CA . ASP A 1 116 ? 6.697 -5.825 2.801 1.00 91.81 116 ASP A CA 1
ATOM 903 C C . ASP A 1 116 ? 5.558 -6.704 3.343 1.00 91.81 116 ASP A C 1
ATOM 905 O O . ASP A 1 116 ? 5.594 -7.182 4.473 1.00 91.81 116 ASP A O 1
ATOM 909 N N . GLU A 1 117 ? 4.476 -6.815 2.568 1.00 90.25 117 GLU A N 1
ATOM 910 C CA . GLU A 1 117 ? 3.236 -7.487 2.965 1.00 90.25 117 GLU A CA 1
ATOM 911 C C . GLU A 1 117 ? 2.572 -8.158 1.740 1.00 90.25 117 GLU A C 1
ATOM 913 O O . GLU A 1 117 ? 2.602 -7.585 0.640 1.00 90.25 117 GLU A O 1
ATOM 918 N N . PRO A 1 118 ? 1.938 -9.339 1.898 1.00 92.31 118 PRO A N 1
ATOM 919 C CA . PRO A 1 118 ? 1.340 -10.119 0.806 1.00 92.31 118 PRO A CA 1
ATOM 920 C C . PRO A 1 118 ? -0.028 -9.583 0.358 1.00 92.31 118 PRO A C 1
ATOM 922 O O . PRO A 1 118 ? -1.025 -10.307 0.326 1.00 92.31 118 PRO A O 1
ATOM 925 N N . PHE A 1 119 ? -0.113 -8.295 0.033 1.00 93.62 119 PHE A N 1
ATOM 926 C CA . PHE A 1 119 ? -1.384 -7.688 -0.348 1.00 93.62 119 PHE A CA 1
ATOM 927 C C . PHE A 1 119 ? -1.755 -7.896 -1.807 1.00 93.62 119 PHE A C 1
ATOM 929 O O . PHE A 1 119 ? -0.924 -7.842 -2.713 1.00 93.62 119 PHE A O 1
ATOM 936 N N . ASP A 1 120 ? -3.061 -7.969 -2.033 1.00 96.50 120 ASP A N 1
ATOM 937 C CA . ASP A 1 120 ? -3.651 -7.559 -3.296 1.00 96.50 120 ASP A CA 1
ATOM 938 C C . ASP A 1 120 ? -3.605 -6.029 -3.400 1.00 96.50 120 ASP A C 1
ATOM 940 O O . ASP A 1 120 ? -4.328 -5.315 -2.706 1.00 96.50 120 ASP A O 1
ATOM 944 N N . VAL A 1 121 ? -2.768 -5.515 -4.296 1.00 97.44 121 VAL A N 1
ATOM 945 C CA . VAL A 1 121 ? -2.546 -4.077 -4.463 1.00 97.44 121 VAL A CA 1
ATOM 946 C C . VAL A 1 121 ? -3.198 -3.599 -5.748 1.00 97.44 121 VAL A C 1
ATOM 948 O O . VAL A 1 121 ? -2.951 -4.144 -6.826 1.00 97.44 121 VAL A O 1
ATOM 951 N N . VAL A 1 122 ? -3.982 -2.527 -5.639 1.00 98.00 122 VAL A N 1
ATOM 952 C CA . VAL A 1 122 ? -4.542 -1.793 -6.776 1.00 98.00 122 VAL A CA 1
ATOM 953 C C . VAL A 1 122 ? -3.905 -0.410 -6.835 1.00 98.00 122 VAL A C 1
ATOM 955 O O . VAL A 1 122 ? -3.872 0.310 -5.839 1.00 98.00 122 VAL A O 1
ATOM 958 N N . VAL A 1 123 ? -3.409 -0.029 -8.010 1.00 97.50 123 VAL A N 1
ATOM 959 C CA . VAL A 1 123 ? -2.840 1.303 -8.259 1.00 97.50 123 VAL A CA 1
ATOM 960 C C . VAL A 1 123 ? -3.747 2.128 -9.171 1.00 97.50 123 VAL A C 1
ATOM 962 O O . VAL A 1 123 ? -4.461 1.591 -10.021 1.00 97.50 123 VAL A O 1
ATOM 965 N N . ASP A 1 124 ? -3.693 3.451 -9.021 1.00 94.81 124 ASP A N 1
ATOM 966 C CA . ASP A 1 124 ? -4.385 4.400 -9.899 1.00 94.81 124 ASP A CA 1
ATOM 967 C C . ASP A 1 124 ? -3.544 4.661 -11.154 1.00 94.81 124 ASP A C 1
ATOM 969 O O . ASP A 1 124 ? -2.866 5.677 -11.277 1.00 94.81 124 ASP A O 1
ATOM 973 N N . GLY A 1 125 ? -3.455 3.658 -12.028 1.00 96.31 125 GLY A N 1
ATOM 974 C CA . GLY A 1 125 ? -2.595 3.706 -13.204 1.00 96.31 125 GLY A CA 1
ATOM 975 C C . GLY A 1 125 ? -2.291 2.331 -13.784 1.00 96.31 125 GLY A C 1
ATOM 976 O O . GLY A 1 125 ? -2.870 1.328 -13.381 1.00 96.31 125 GLY A O 1
ATOM 977 N N . ALA A 1 126 ? -1.372 2.265 -14.745 1.00 97.88 126 ALA A N 1
ATOM 978 C CA . ALA A 1 126 ? -0.931 0.998 -15.330 1.00 97.88 126 ALA A CA 1
ATOM 979 C C . ALA A 1 126 ? 0.435 0.584 -14.773 1.00 97.88 126 ALA A C 1
ATOM 981 O O . ALA A 1 126 ? 1.415 1.324 -14.921 1.00 97.88 126 ALA A O 1
ATOM 982 N N . ILE A 1 127 ? 0.523 -0.615 -14.202 1.00 98.62 127 ILE A N 1
ATOM 983 C CA . ILE A 1 127 ? 1.779 -1.209 -13.736 1.00 98.62 127 ILE A CA 1
ATOM 984 C C . ILE A 1 127 ? 2.700 -1.393 -14.946 1.00 98.62 127 ILE A C 1
ATOM 986 O O . ILE A 1 127 ? 2.294 -1.917 -15.983 1.00 98.62 127 ILE A O 1
ATOM 990 N N . GLN A 1 128 ? 3.921 -0.872 -14.845 1.00 98.56 128 GLN A N 1
ATOM 991 C CA . GLN A 1 128 ? 4.946 -0.980 -15.886 1.00 98.56 128 GLN A CA 1
ATOM 992 C C . GLN A 1 128 ? 6.057 -1.939 -15.467 1.00 98.56 128 GLN A C 1
ATOM 994 O O . GLN A 1 128 ? 6.551 -2.685 -16.309 1.00 98.56 128 GLN A O 1
ATOM 999 N N . TYR A 1 129 ? 6.415 -1.930 -14.180 1.00 98.62 129 TYR A N 1
ATOM 1000 C CA . TYR A 1 129 ? 7.433 -2.806 -13.616 1.00 98.62 129 TYR A CA 1
ATOM 1001 C C . TYR A 1 129 ? 7.004 -3.330 -12.251 1.00 98.62 129 TYR A C 1
ATOM 1003 O O . TYR A 1 129 ? 6.316 -2.628 -11.504 1.00 98.62 129 TYR A O 1
ATOM 1011 N N . HIS A 1 130 ? 7.446 -4.536 -11.917 1.00 98.19 130 HIS A N 1
ATOM 1012 C CA . HIS A 1 130 ? 7.260 -5.124 -10.595 1.00 98.19 130 HIS A CA 1
ATOM 1013 C C . HIS A 1 130 ? 8.486 -5.943 -10.180 1.00 98.19 130 HIS A C 1
ATOM 1015 O O . HIS A 1 130 ? 9.272 -6.355 -11.031 1.00 98.19 130 HIS A O 1
ATOM 1021 N N . SER A 1 131 ? 8.675 -6.182 -8.889 1.00 97.31 131 SER A N 1
ATOM 1022 C CA . SER A 1 131 ? 9.637 -7.175 -8.408 1.00 97.31 131 SER A CA 1
ATOM 1023 C C . SER A 1 131 ? 9.216 -8.587 -8.838 1.00 97.31 131 SER A C 1
ATOM 1025 O O . SER A 1 131 ? 8.035 -8.876 -9.035 1.00 97.31 131 SER A O 1
ATOM 1027 N N . ASP A 1 132 ? 10.187 -9.473 -9.020 1.00 96.56 132 ASP A N 1
ATOM 1028 C CA . ASP A 1 132 ? 9.985 -10.843 -9.510 1.00 96.56 132 ASP A CA 1
ATOM 1029 C C . ASP A 1 132 ? 9.236 -11.759 -8.527 1.00 96.56 132 ASP A C 1
ATOM 1031 O O . ASP A 1 132 ? 8.670 -12.769 -8.942 1.00 96.56 132 ASP A O 1
ATOM 1035 N N . ASN A 1 133 ? 9.186 -11.386 -7.248 1.00 95.12 133 ASN A N 1
ATOM 1036 C CA . ASN A 1 133 ? 8.416 -12.066 -6.207 1.00 95.12 133 ASN A CA 1
ATOM 1037 C C . ASN A 1 133 ? 6.901 -11.776 -6.257 1.00 95.12 133 ASN A C 1
ATOM 1039 O O . ASN A 1 133 ? 6.145 -12.410 -5.525 1.00 95.12 133 ASN A O 1
ATOM 1043 N N . ALA A 1 134 ? 6.447 -10.854 -7.109 1.00 95.19 134 ALA A N 1
ATOM 1044 C CA . ALA A 1 134 ? 5.049 -10.448 -7.190 1.00 95.19 134 ALA A CA 1
ATOM 1045 C C . ALA A 1 134 ? 4.358 -10.944 -8.473 1.00 95.19 134 ALA A C 1
ATOM 1047 O O . ALA A 1 134 ? 4.988 -11.123 -9.520 1.00 95.19 134 ALA A O 1
ATOM 1048 N N . VAL A 1 135 ? 3.037 -11.139 -8.407 1.00 95.38 135 VAL A N 1
ATOM 1049 C CA . VAL A 1 135 ? 2.237 -11.731 -9.493 1.00 95.38 135 VAL A CA 1
ATOM 1050 C C . VAL A 1 135 ? 1.231 -10.720 -10.036 1.00 95.38 135 VAL A C 1
ATOM 1052 O O . VAL A 1 135 ? 0.333 -10.279 -9.322 1.00 95.38 135 VAL A O 1
ATOM 1055 N N . ILE A 1 136 ? 1.341 -10.368 -11.320 1.00 96.69 136 ILE A N 1
ATOM 1056 C CA . ILE A 1 136 ? 0.366 -9.501 -12.000 1.00 96.69 136 ILE A CA 1
ATOM 1057 C C . ILE A 1 136 ? -0.987 -10.213 -12.118 1.00 96.69 136 ILE A C 1
ATOM 1059 O O . ILE A 1 136 ? -1.068 -11.327 -12.633 1.00 96.69 136 ILE A O 1
ATOM 1063 N N . VAL A 1 137 ? -2.050 -9.533 -11.683 1.00 97.19 137 VAL A N 1
ATOM 1064 C CA . VAL A 1 137 ? -3.442 -10.006 -11.764 1.00 97.19 137 VAL A CA 1
ATOM 1065 C C . VAL A 1 137 ? -4.196 -9.282 -12.883 1.00 97.19 137 VAL A C 1
ATOM 1067 O O . VAL A 1 137 ? -4.949 -9.905 -13.625 1.00 97.19 137 VAL A O 1
ATOM 1070 N N . ASP A 1 138 ? -3.974 -7.974 -13.029 1.00 97.44 138 ASP A N 1
ATOM 1071 C CA . ASP A 1 138 ? -4.515 -7.131 -14.101 1.00 97.44 138 ASP A CA 1
ATOM 1072 C C . ASP A 1 138 ? -3.554 -5.949 -14.356 1.00 97.44 138 ASP A C 1
ATOM 1074 O O . ASP A 1 138 ? -2.583 -5.740 -13.629 1.00 97.44 138 ASP A O 1
ATOM 1078 N N . LYS A 1 139 ? -3.828 -5.116 -15.362 1.00 97.38 139 LYS A N 1
ATOM 1079 C CA . LYS A 1 139 ? -3.025 -3.942 -15.744 1.00 97.38 139 LYS A CA 1
ATOM 1080 C C . LYS A 1 139 ? -2.702 -2.994 -14.583 1.00 97.38 139 LYS A C 1
ATOM 1082 O O . LYS A 1 139 ? -1.713 -2.272 -14.656 1.00 97.38 139 LYS A O 1
ATOM 1087 N N . ASN A 1 140 ? -3.559 -2.941 -13.566 1.00 98.12 140 ASN A N 1
ATOM 1088 C CA . ASN A 1 140 ? -3.454 -2.059 -12.406 1.00 98.12 140 ASN A CA 1
ATOM 1089 C C . ASN A 1 140 ? -3.538 -2.818 -11.075 1.00 98.12 140 ASN A C 1
ATOM 1091 O O . ASN A 1 140 ? -3.650 -2.179 -10.030 1.00 98.12 140 ASN A O 1
ATOM 1095 N N . LYS A 1 141 ? -3.514 -4.157 -11.115 1.00 98.19 141 LYS A N 1
ATOM 1096 C CA . LYS A 1 141 ? -3.627 -5.011 -9.934 1.00 98.19 141 LYS A CA 1
ATOM 1097 C C . LYS A 1 141 ? -2.509 -6.045 -9.920 1.00 98.19 141 LYS A C 1
ATOM 1099 O O . LYS A 1 141 ? -2.301 -6.746 -10.911 1.00 98.19 141 LYS A O 1
ATOM 1104 N N . LEU A 1 142 ? -1.841 -6.196 -8.783 1.00 97.31 142 LEU A N 1
ATOM 1105 C CA . LEU A 1 142 ? -0.933 -7.315 -8.542 1.00 97.31 142 LEU A CA 1
ATOM 1106 C C . LEU A 1 142 ? -1.117 -7.885 -7.137 1.00 97.31 142 LEU A C 1
ATOM 1108 O O . LEU A 1 142 ? -1.644 -7.212 -6.257 1.00 97.31 142 LEU A O 1
ATOM 1112 N N . HIS A 1 143 ? -0.650 -9.111 -6.956 1.00 97.12 143 HIS A N 1
ATOM 1113 C CA . HIS A 1 143 ? -0.498 -9.765 -5.669 1.00 97.12 143 HIS A CA 1
ATOM 1114 C C . HIS A 1 143 ? 0.969 -9.676 -5.224 1.00 97.12 143 HIS A C 1
ATOM 1116 O O . HIS A 1 143 ? 1.865 -10.096 -5.966 1.00 97.12 143 HIS A O 1
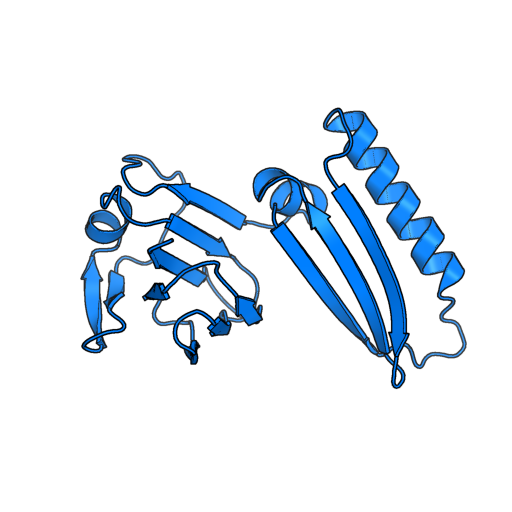ATOM 1122 N N . GLY A 1 144 ? 1.210 -9.081 -4.056 1.00 92.94 144 GLY A N 1
ATOM 1123 C CA . GLY A 1 144 ? 2.524 -8.977 -3.425 1.00 92.94 144 GLY A CA 1
ATOM 1124 C C . GLY A 1 144 ? 3.004 -10.306 -2.842 1.00 92.94 144 GLY A C 1
ATOM 1125 O O . GLY A 1 144 ? 2.241 -11.259 -2.697 1.00 92.94 144 GLY A O 1
ATOM 1126 N N . ALA A 1 145 ? 4.291 -10.378 -2.523 1.00 88.25 145 ALA A N 1
ATOM 1127 C CA . ALA A 1 145 ? 4.902 -11.575 -1.958 1.00 88.25 145 ALA A CA 1
ATOM 1128 C C . ALA A 1 145 ? 4.703 -11.677 -0.439 1.00 88.25 145 ALA A C 1
ATOM 1130 O O . ALA A 1 145 ? 4.644 -10.667 0.255 1.00 88.25 145 ALA A O 1
ATOM 1131 N N . ALA A 1 146 ? 4.685 -12.907 0.085 1.00 86.25 146 ALA A N 1
ATOM 1132 C CA . ALA A 1 146 ? 4.721 -13.163 1.530 1.00 86.25 146 ALA A CA 1
ATOM 1133 C C . ALA A 1 146 ? 6.100 -12.918 2.157 1.00 86.25 146 ALA A C 1
ATOM 1135 O O . ALA A 1 146 ? 6.189 -12.672 3.355 1.00 86.25 146 ALA A O 1
ATOM 1136 N N . GLU A 1 147 ? 7.165 -12.998 1.357 1.00 86.62 147 GLU A N 1
ATOM 1137 C CA . GLU A 1 147 ? 8.532 -12.741 1.798 1.00 86.62 147 GLU A CA 1
ATOM 1138 C C . GLU A 1 147 ? 9.234 -11.772 0.842 1.00 86.62 147 GLU A C 1
ATOM 1140 O O . GLU A 1 147 ? 9.220 -11.940 -0.386 1.00 86.62 147 GLU A O 1
ATOM 1145 N N . GLY A 1 148 ? 9.907 -10.787 1.435 1.00 89.62 148 GLY A N 1
ATOM 1146 C CA . GLY A 1 148 ? 10.713 -9.801 0.735 1.00 89.62 148 GLY A CA 1
ATOM 1147 C C . GLY A 1 148 ? 9.904 -8.652 0.139 1.00 89.62 148 GLY A C 1
ATOM 1148 O O . GLY A 1 148 ? 8.710 -8.751 -0.142 1.00 89.62 148 GLY A O 1
ATOM 1149 N N . LEU A 1 149 ? 10.611 -7.554 -0.124 1.00 93.31 149 LEU A N 1
ATOM 1150 C CA . LEU A 1 149 ? 10.008 -6.333 -0.637 1.00 93.31 149 LEU A CA 1
ATOM 1151 C C . LEU A 1 149 ? 9.342 -6.549 -1.993 1.00 93.31 149 LEU A C 1
ATOM 1153 O O . LEU A 1 149 ? 9.985 -6.909 -2.982 1.00 93.31 149 LEU A O 1
ATOM 1157 N N . THR A 1 150 ? 8.056 -6.235 -2.049 1.00 95.94 150 THR A N 1
ATOM 1158 C CA . THR A 1 150 ? 7.333 -6.027 -3.295 1.00 95.94 150 THR A CA 1
ATOM 1159 C C . THR A 1 150 ? 7.571 -4.594 -3.760 1.00 95.94 150 THR A C 1
ATOM 1161 O O . THR A 1 150 ? 7.244 -3.641 -3.053 1.00 95.94 150 THR A O 1
ATOM 1164 N N . VAL A 1 151 ? 8.132 -4.425 -4.959 1.00 96.75 151 VAL A N 1
ATOM 1165 C CA . VAL A 1 151 ? 8.347 -3.112 -5.588 1.00 96.75 151 VAL A CA 1
ATOM 1166 C C . VAL A 1 151 ? 7.464 -3.009 -6.819 1.00 96.75 151 VAL A C 1
ATOM 1168 O O . VAL A 1 151 ? 7.505 -3.877 -7.682 1.00 96.75 151 VAL A O 1
ATOM 1171 N N . ILE A 1 152 ? 6.688 -1.936 -6.925 1.00 97.69 152 ILE A N 1
ATOM 1172 C CA . ILE A 1 152 ? 5.751 -1.694 -8.023 1.00 97.69 152 ILE A CA 1
ATOM 1173 C C . ILE A 1 152 ? 6.059 -0.317 -8.599 1.00 97.69 152 ILE A C 1
ATOM 1175 O O . ILE A 1 152 ? 6.025 0.684 -7.882 1.00 97.69 152 ILE A O 1
ATOM 1179 N N . ALA A 1 153 ? 6.321 -0.248 -9.901 1.00 98.00 153 ALA A N 1
ATOM 1180 C CA . ALA A 1 153 ? 6.442 1.010 -10.621 1.00 98.00 153 ALA A CA 1
ATOM 1181 C C . ALA A 1 153 ? 5.330 1.118 -11.663 1.00 98.00 153 ALA A C 1
ATOM 1183 O O . ALA A 1 153 ? 5.194 0.270 -12.551 1.00 98.00 153 ALA A O 1
ATOM 1184 N N . TYR A 1 154 ? 4.529 2.172 -11.569 1.00 98.38 154 TYR A N 1
ATOM 1185 C CA . TYR A 1 154 ? 3.347 2.348 -12.404 1.00 98.38 154 TYR A CA 1
ATOM 1186 C C . TYR A 1 154 ? 3.264 3.754 -12.978 1.00 98.38 154 TYR A C 1
ATOM 1188 O O . TYR A 1 154 ? 3.847 4.706 -12.459 1.00 98.38 154 TYR A O 1
ATOM 1196 N N . LYS A 1 155 ? 2.544 3.874 -14.091 1.00 97.62 155 LYS A N 1
ATOM 1197 C CA . LYS A 1 155 ? 2.252 5.156 -14.719 1.00 97.62 155 LYS A CA 1
ATOM 1198 C C . LYS A 1 155 ? 0.863 5.625 -14.261 1.00 97.62 155 LYS A C 1
ATOM 1200 O O . LYS A 1 155 ? -0.088 4.912 -14.593 1.00 97.62 155 LYS A O 1
ATOM 1205 N N . PRO A 1 156 ? 0.760 6.749 -13.527 1.00 90.94 156 PRO A N 1
ATOM 1206 C CA . PRO A 1 156 ? -0.518 7.341 -13.143 1.00 90.94 156 PRO A CA 1
ATOM 1207 C C . PRO A 1 156 ? -1.240 7.964 -14.347 1.00 90.94 156 PRO A C 1
ATOM 1209 O O . PRO A 1 156 ? -0.582 8.192 -15.397 1.00 90.94 156 PRO A O 1
#